Protein AF-A0A4Q2ZA06-F1 (afdb_monomer)

Foldseek 3Di:
DDPPDDQQFEKEFEDQVPDTDDIDTDRDDDDDFFDKDAADPVSCVQQVQWDRIWTWHDWDQDPVSSHIYTYTHIHGPDPPVPFDWDWDQCQPQDPVLVVVLVVVCVVVARNWHWDWADDPVGRITTTIGGPDDCCVVCVVVSNVVSCVSRVDDPPDDDD

pLDDT: mean 74.66, std 16.17, range [27.45, 95.31]

Solvent-accessible surface area (backbone atoms only — not comparable to full-atom values): 9516 Å² total; per-residue (Å²): 131,8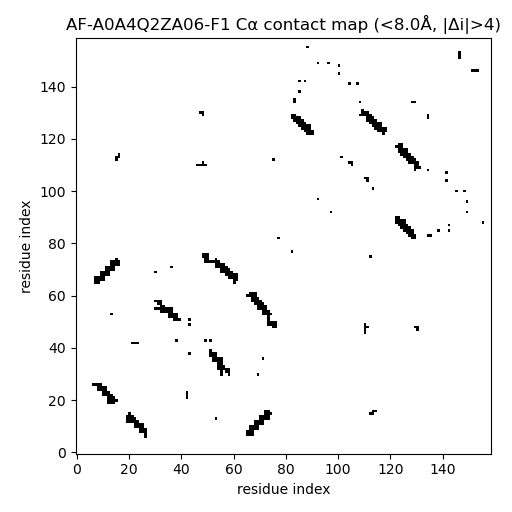7,78,79,71,78,79,52,57,22,34,40,38,34,22,46,84,92,43,80,77,52,71,48,84,42,90,77,79,90,76,47,71,68,39,77,43,78,50,54,67,78,59,39,71,76,42,78,44,42,45,59,48,26,34,26,73,40,69,47,77,37,79,90,78,64,21,37,43,32,34,25,40,37,53,60,75,68,56,75,92,77,40,59,72,47,80,40,82,41,74,80,62,49,74,70,56,50,52,51,50,52,59,52,42,59,76,76,35,59,59,58,44,70,47,75,46,87,47,95,89,49,64,18,32,44,33,44,28,51,61,68,90,56,56,74,79,44,41,71,58,53,53,53,53,49,39,60,73,68,68,50,74,89,86,69,82,84,128

Radius of gyration: 18.7 Å; Cα contacts (8 Å, |Δi|>4): 250; chains: 1; bounding box: 53×33×59 Å

Sequence (159 aa):
MNTSQDQNASRVILKDGRSRIADWPHTSSHLTVGDRVEIPQDISATIPGFLTEGTVSRVEFDTATGGWSIEVEVGCPVAESQRPVIILNASRIDESQRAEVEAHLRKRVDYPIFDWEDSYESSPVLRIHDHGANLQEKLPQLRSEILKMLKVSPELSVI

Secondary structure (DSSP, 8-state):
---------EEEEEEETTEEEEEEEE-SS---TT-EEEPPHHHHTT-TTS-SEEEEEEEEEETTTTEEEEEEEE--SS-GGGS----EE-TT--HHHHHHHHHHHTTTSSS-EEEEE--SSS--EEEEE-SSS-HHHHHHHHHHHHHHHTT--------

Structure (mmCIF, N/CA/C/O backbone):
data_AF-A0A4Q2ZA06-F1
#
_entry.id   AF-A0A4Q2ZA06-F1
#
loop_
_atom_site.group_PDB
_atom_site.id
_atom_site.type_symbol
_atom_site.label_atom_id
_atom_site.label_alt_id
_atom_site.label_comp_id
_atom_site.label_asym_id
_atom_site.label_entity_id
_atom_site.label_seq_id
_atom_site.pdbx_PDB_ins_code
_atom_site.Cartn_x
_atom_site.Cartn_y
_atom_site.Cartn_z
_atom_site.occupancy
_atom_site.B_iso_or_equiv
_atom_site.auth_seq_id
_atom_site.auth_comp_id
_atom_site.auth_asym_id
_atom_site.auth_atom_id
_atom_site.pdbx_PDB_model_num
ATOM 1 N N . MET A 1 1 ? 30.179 1.206 -35.094 1.00 35.41 1 MET A N 1
ATOM 2 C CA . MET A 1 1 ? 30.315 1.268 -33.625 1.00 35.41 1 MET A CA 1
ATOM 3 C C . MET A 1 1 ? 28.906 1.299 -33.072 1.00 35.41 1 MET A C 1
ATOM 5 O O . MET A 1 1 ? 28.203 2.265 -33.331 1.00 35.41 1 MET A O 1
ATOM 9 N N . ASN A 1 2 ? 28.463 0.197 -32.463 1.00 33.66 2 ASN A N 1
ATOM 10 C CA . ASN A 1 2 ? 27.133 0.096 -31.864 1.00 33.66 2 ASN A CA 1
ATOM 11 C C . ASN A 1 2 ? 27.077 1.027 -30.655 1.00 33.66 2 ASN A C 1
ATOM 13 O O . ASN A 1 2 ? 27.855 0.872 -29.718 1.00 33.66 2 ASN A O 1
ATOM 17 N N . THR A 1 3 ? 26.169 1.993 -30.701 1.00 37.88 3 THR A N 1
ATOM 18 C CA . THR A 1 3 ? 25.731 2.762 -29.543 1.00 37.88 3 THR A CA 1
ATOM 19 C C . THR A 1 3 ? 25.031 1.807 -28.588 1.00 37.88 3 THR A C 1
ATOM 21 O O . THR A 1 3 ? 23.895 1.404 -28.835 1.00 37.88 3 THR A O 1
ATOM 24 N N . SER A 1 4 ? 25.723 1.417 -27.520 1.00 39.16 4 SER A N 1
ATOM 25 C CA . SER A 1 4 ? 25.092 0.879 -26.321 1.00 39.16 4 SER A CA 1
ATOM 26 C C . SER A 1 4 ? 24.192 1.981 -25.770 1.00 39.16 4 SER A C 1
ATOM 28 O O . SER A 1 4 ? 24.672 2.889 -25.099 1.00 39.16 4 SER A O 1
ATOM 30 N N . GLN A 1 5 ? 22.917 1.976 -26.158 1.00 43.09 5 GLN A N 1
ATOM 31 C CA . GLN A 1 5 ? 21.907 2.793 -25.501 1.00 43.09 5 GLN A CA 1
ATOM 32 C C . GLN A 1 5 ? 21.884 2.380 -24.034 1.00 43.09 5 GLN A C 1
ATOM 34 O O . GLN A 1 5 ? 21.700 1.200 -23.730 1.00 43.09 5 GLN A O 1
ATOM 39 N N . ASP A 1 6 ? 22.123 3.360 -23.168 1.00 43.88 6 ASP A N 1
ATOM 40 C CA . ASP A 1 6 ? 21.978 3.269 -21.725 1.00 43.88 6 ASP A CA 1
ATOM 41 C C . ASP A 1 6 ? 20.695 2.514 -21.378 1.00 43.88 6 ASP A C 1
ATOM 43 O O . ASP A 1 6 ? 19.582 3.028 -21.515 1.00 43.88 6 ASP A O 1
ATOM 47 N N . GLN A 1 7 ? 20.849 1.280 -20.900 1.00 48.56 7 GLN A N 1
ATOM 48 C CA . GLN A 1 7 ? 19.836 0.661 -20.063 1.00 48.56 7 GLN A CA 1
ATOM 49 C C . GLN A 1 7 ? 19.875 1.407 -18.729 1.00 48.56 7 GLN A C 1
ATOM 51 O O . GLN A 1 7 ? 20.458 0.924 -17.763 1.00 48.56 7 GLN A O 1
ATOM 56 N N . ASN A 1 8 ? 19.310 2.617 -18.687 1.00 56.38 8 ASN A N 1
ATOM 57 C CA . ASN A 1 8 ? 19.026 3.289 -17.426 1.00 56.38 8 ASN A CA 1
ATOM 58 C C . ASN A 1 8 ? 18.094 2.359 -16.651 1.00 56.38 8 ASN A C 1
ATOM 60 O O . ASN A 1 8 ? 16.912 2.240 -16.984 1.00 56.38 8 ASN A O 1
ATOM 64 N N . ALA A 1 9 ? 18.657 1.643 -15.675 1.00 67.81 9 ALA A N 1
ATOM 65 C CA . ALA A 1 9 ? 17.930 0.702 -14.844 1.00 67.81 9 ALA A CA 1
ATOM 66 C C . ALA A 1 9 ? 16.772 1.460 -14.198 1.00 67.81 9 ALA A C 1
ATOM 68 O O . ALA A 1 9 ? 16.977 2.320 -13.343 1.00 67.81 9 ALA A O 1
ATOM 69 N N . SER A 1 10 ? 15.558 1.201 -14.670 1.00 83.62 10 SER A N 1
ATOM 70 C CA . SER A 1 10 ? 14.368 1.803 -14.095 1.00 83.62 10 SER A CA 1
ATOM 71 C C . SER A 1 10 ? 13.815 0.827 -13.071 1.00 83.62 10 SER A C 1
ATOM 73 O O . SER A 1 10 ? 13.869 -0.387 -13.270 1.00 83.62 10 SER A O 1
ATOM 75 N N . ARG A 1 11 ? 13.317 1.323 -11.946 1.00 90.44 11 ARG A N 1
ATOM 76 C CA . ARG A 1 11 ? 12.667 0.500 -10.926 1.00 90.44 11 ARG A CA 1
ATOM 77 C C . ARG A 1 11 ? 11.249 0.993 -10.757 1.00 90.44 11 ARG A C 1
ATOM 79 O O . ARG A 1 11 ? 11.036 2.178 -10.512 1.00 90.44 11 ARG A O 1
ATOM 86 N N . VAL A 1 12 ? 10.299 0.077 -10.865 1.00 92.81 12 VAL A N 1
ATOM 87 C CA . VAL A 1 12 ? 8.910 0.363 -10.531 1.00 92.81 12 VAL A CA 1
ATOM 88 C C . VAL A 1 12 ? 8.705 0.065 -9.055 1.00 92.81 12 VAL A C 1
ATOM 90 O O . VAL A 1 12 ? 9.066 -1.009 -8.580 1.00 92.81 12 VAL A O 1
ATOM 93 N N . ILE A 1 13 ? 8.148 1.031 -8.336 1.00 93.81 13 ILE A N 1
ATOM 94 C CA . ILE A 1 13 ? 7.742 0.947 -6.941 1.00 93.81 13 ILE A CA 1
ATOM 95 C C . ILE A 1 13 ? 6.218 0.955 -6.930 1.00 93.81 13 ILE A C 1
ATOM 97 O O . ILE A 1 13 ? 5.589 1.969 -7.230 1.00 93.81 13 ILE A O 1
ATOM 101 N N . LEU A 1 14 ? 5.626 -0.180 -6.582 1.00 93.12 14 LEU A N 1
ATOM 102 C CA . LEU A 1 14 ? 4.183 -0.319 -6.477 1.00 93.12 14 LEU A CA 1
ATOM 103 C C . LEU A 1 14 ? 3.713 0.157 -5.111 1.00 93.12 14 LEU A C 1
ATOM 105 O O . LEU A 1 14 ? 4.260 -0.252 -4.078 1.00 93.12 14 LEU A O 1
ATOM 109 N N . LYS A 1 15 ? 2.691 1.003 -5.114 1.00 90.50 15 LYS A N 1
ATOM 110 C CA . LYS A 1 15 ? 2.121 1.634 -3.935 1.00 90.50 15 LYS A CA 1
ATOM 111 C C . LYS A 1 15 ? 0.613 1.451 -3.878 1.00 90.50 15 LYS A C 1
ATOM 113 O O . LYS A 1 15 ? -0.056 1.358 -4.901 1.00 90.50 15 LYS A O 1
ATOM 118 N N . ASP A 1 16 ? 0.119 1.403 -2.654 1.00 82.62 16 ASP A N 1
ATOM 119 C CA . ASP A 1 16 ? -1.288 1.562 -2.317 1.00 82.62 16 ASP A CA 1
ATOM 120 C C . ASP A 1 16 ? -1.417 2.823 -1.461 1.00 82.62 16 ASP A C 1
ATOM 122 O O . ASP A 1 16 ? -1.044 2.845 -0.277 1.00 82.62 16 ASP A O 1
ATOM 126 N N . GLY A 1 17 ? -1.807 3.915 -2.114 1.00 76.31 17 GLY A N 1
ATOM 127 C CA . GLY A 1 17 ? -1.860 5.245 -1.536 1.00 76.31 17 GLY A CA 1
ATOM 128 C C . GLY A 1 17 ? -0.478 5.714 -1.087 1.00 76.31 17 GLY A C 1
ATOM 129 O O . GLY A 1 17 ? 0.342 6.219 -1.853 1.00 76.31 17 GLY A O 1
ATOM 130 N N . ARG A 1 18 ? -0.205 5.599 0.214 1.00 69.75 18 ARG A N 1
ATOM 131 C CA . ARG A 1 18 ? 1.040 6.117 0.810 1.00 69.75 18 ARG A CA 1
ATOM 132 C C . ARG A 1 18 ? 2.136 5.073 0.930 1.00 69.75 18 ARG A C 1
ATOM 134 O O . ARG A 1 18 ? 3.290 5.427 1.160 1.00 69.75 18 ARG A O 1
ATOM 141 N N . SER A 1 19 ? 1.808 3.803 0.750 1.00 78.56 19 SER A N 1
ATOM 142 C CA . SER A 1 19 ? 2.688 2.729 1.174 1.00 78.56 19 SER A CA 1
ATOM 143 C C . SER A 1 19 ? 3.160 1.856 0.038 1.00 78.56 19 SER A C 1
ATOM 145 O O . SER A 1 19 ? 2.376 1.409 -0.789 1.00 78.56 19 SER A O 1
ATOM 147 N N . ARG A 1 20 ? 4.460 1.565 0.049 1.00 87.69 20 ARG A N 1
ATOM 148 C CA . ARG A 1 20 ? 5.093 0.624 -0.872 1.00 87.69 20 ARG A CA 1
ATOM 149 C C . ARG A 1 20 ? 4.694 -0.805 -0.525 1.00 87.69 20 ARG A C 1
ATOM 151 O O . ARG A 1 20 ? 4.891 -1.236 0.611 1.00 87.69 20 ARG A O 1
ATOM 158 N N . ILE A 1 21 ? 4.202 -1.533 -1.521 1.00 87.75 21 ILE A N 1
ATOM 159 C CA . ILE A 1 21 ? 3.765 -2.927 -1.373 1.00 87.75 21 ILE A CA 1
ATOM 160 C C . ILE A 1 21 ? 4.641 -3.913 -2.151 1.00 87.75 21 ILE A C 1
ATOM 162 O O . ILE A 1 21 ? 4.828 -5.037 -1.697 1.00 87.75 21 ILE A O 1
ATOM 166 N N . ALA A 1 22 ? 5.220 -3.498 -3.278 1.00 91.00 22 ALA A N 1
ATOM 167 C CA . ALA A 1 22 ? 6.123 -4.318 -4.080 1.00 91.00 22 ALA A CA 1
ATOM 168 C C . ALA A 1 22 ? 7.027 -3.437 -4.948 1.00 91.00 22 ALA A C 1
ATOM 170 O O . ALA A 1 22 ? 6.855 -2.218 -5.017 1.00 91.00 22 ALA A O 1
ATOM 171 N N . ASP A 1 23 ? 7.997 -4.048 -5.616 1.00 93.62 23 ASP A N 1
ATOM 172 C CA . ASP A 1 23 ? 8.817 -3.383 -6.617 1.00 93.62 23 ASP A CA 1
ATOM 173 C C . ASP A 1 23 ? 9.467 -4.398 -7.560 1.00 93.62 23 ASP A C 1
ATOM 175 O O . ASP A 1 23 ? 9.645 -5.562 -7.199 1.00 93.62 23 ASP A O 1
ATOM 179 N N . TRP A 1 24 ? 9.829 -3.951 -8.758 1.00 93.00 24 TRP A N 1
ATOM 180 C CA . TRP A 1 24 ? 10.532 -4.773 -9.741 1.00 93.00 24 TRP A CA 1
ATOM 181 C C . TRP A 1 24 ? 11.386 -3.911 -10.681 1.00 93.00 24 TRP A C 1
ATOM 183 O O . TRP A 1 24 ? 11.126 -2.711 -10.845 1.00 93.00 24 TRP A O 1
ATOM 193 N N . PRO A 1 25 ? 12.431 -4.488 -11.301 1.00 90.19 25 PRO A N 1
ATOM 194 C CA . PRO A 1 25 ? 13.171 -3.808 -12.354 1.00 90.19 25 PRO A CA 1
ATOM 195 C C . PRO A 1 25 ? 12.301 -3.642 -13.605 1.00 90.19 25 PRO A C 1
ATOM 197 O O . PRO A 1 25 ? 11.562 -4.542 -13.995 1.00 90.19 25 PRO A O 1
ATOM 200 N N . HIS A 1 26 ? 12.437 -2.505 -14.273 1.00 84.69 26 HIS A N 1
ATOM 201 C CA . HIS A 1 26 ? 11.747 -2.173 -15.507 1.00 84.69 26 HIS A CA 1
ATOM 202 C C . HIS A 1 26 ? 12.768 -1.756 -16.563 1.00 84.69 26 HIS A C 1
ATOM 204 O O . HIS A 1 26 ? 13.638 -0.917 -16.326 1.00 84.69 26 HIS A O 1
ATOM 210 N N . THR A 1 27 ? 12.698 -2.402 -17.723 1.00 70.44 27 THR A N 1
ATOM 211 C CA . THR A 1 27 ? 13.762 -2.361 -18.734 1.00 70.44 27 THR A CA 1
ATOM 212 C C . THR A 1 27 ? 13.359 -1.663 -20.031 1.00 70.44 27 THR A C 1
ATOM 214 O O . THR A 1 27 ? 14.182 -1.595 -20.943 1.00 70.44 27 THR A O 1
ATOM 217 N N . SER A 1 28 ? 12.145 -1.110 -20.154 1.00 62.56 28 SER A N 1
ATOM 218 C CA . SER A 1 28 ? 11.721 -0.480 -21.411 1.00 62.56 28 SER A CA 1
ATOM 219 C C . SER A 1 28 ? 10.592 0.539 -21.275 1.00 62.56 28 SER A C 1
ATOM 221 O O . SER A 1 28 ? 9.607 0.268 -20.610 1.00 62.56 28 SER A O 1
ATOM 223 N N . SER A 1 29 ? 10.685 1.605 -22.077 1.00 61.91 29 SER A N 1
ATOM 224 C CA . SER A 1 29 ? 9.785 2.763 -22.225 1.00 61.91 29 SER A CA 1
ATOM 225 C C . SER A 1 29 ? 9.894 3.835 -21.134 1.00 61.91 29 SER A C 1
ATOM 227 O O . SER A 1 29 ? 9.992 3.555 -19.943 1.00 61.91 29 SER A O 1
ATOM 229 N N . HIS A 1 30 ? 9.926 5.094 -21.583 1.00 74.94 30 HIS A N 1
ATOM 230 C CA . HIS A 1 30 ? 9.780 6.260 -20.722 1.00 74.94 30 HIS A CA 1
ATOM 231 C C . HIS A 1 30 ? 8.334 6.294 -20.236 1.00 74.94 30 HIS A C 1
ATOM 233 O O . HIS A 1 30 ? 7.478 6.866 -20.905 1.00 74.94 30 HIS A O 1
ATOM 239 N N . LEU A 1 31 ? 8.070 5.644 -19.105 1.00 86.94 31 LEU A N 1
ATOM 240 C CA . LEU A 1 31 ? 6.804 5.809 -18.413 1.00 86.94 31 LEU A CA 1
ATOM 241 C C . LEU A 1 31 ? 6.667 7.264 -17.961 1.00 86.94 31 LEU A C 1
ATOM 243 O O . LEU A 1 31 ? 7.629 7.900 -17.523 1.00 86.94 31 LEU A O 1
ATOM 247 N N . THR A 1 32 ? 5.458 7.781 -18.081 1.00 91.25 32 THR A N 1
ATOM 248 C CA . THR A 1 32 ? 5.053 9.123 -17.686 1.00 91.25 32 THR A CA 1
ATOM 249 C C . THR A 1 32 ? 3.892 9.042 -16.709 1.00 91.25 32 THR A C 1
ATOM 251 O O . THR A 1 32 ? 3.198 8.030 -16.616 1.00 91.25 32 THR A O 1
ATOM 254 N N . VAL A 1 33 ? 3.689 10.108 -15.934 1.00 93.81 33 VAL A N 1
ATOM 255 C CA . VAL A 1 33 ? 2.569 10.175 -14.988 1.00 93.81 33 VAL A CA 1
ATOM 256 C C . VAL A 1 33 ? 1.250 10.013 -15.745 1.00 93.81 33 VAL A C 1
ATOM 258 O O . VAL A 1 33 ? 0.988 10.739 -16.701 1.00 93.81 33 VAL A O 1
ATOM 261 N N . GLY A 1 34 ? 0.420 9.075 -15.287 1.00 92.00 34 GLY A N 1
ATOM 262 C CA . GLY A 1 34 ? -0.842 8.698 -15.921 1.00 92.00 34 GLY A CA 1
ATOM 263 C C . GLY A 1 34 ? -0.782 7.415 -16.751 1.00 92.00 34 GLY A C 1
ATOM 264 O O . GLY A 1 34 ? -1.840 6.850 -17.030 1.00 92.00 34 GLY A O 1
ATOM 265 N N . ASP A 1 35 ? 0.409 6.917 -17.094 1.00 93.44 35 ASP A N 1
ATOM 266 C CA . ASP A 1 35 ? 0.533 5.662 -17.836 1.00 93.44 35 ASP A CA 1
ATOM 267 C C . ASP A 1 35 ? 0.044 4.472 -17.006 1.00 93.44 35 ASP A C 1
ATOM 269 O O . ASP A 1 35 ? 0.196 4.427 -15.782 1.00 93.44 35 ASP A O 1
ATOM 273 N N . ARG A 1 36 ? -0.550 3.489 -17.685 1.00 94.06 36 ARG A N 1
ATOM 274 C CA . ARG A 1 36 ? -0.962 2.225 -17.073 1.00 94.06 36 ARG A CA 1
ATOM 275 C C . ARG A 1 36 ? 0.177 1.220 -17.153 1.00 94.06 36 ARG A C 1
ATOM 277 O O . ARG A 1 36 ? 0.840 1.103 -18.181 1.00 94.06 36 ARG A O 1
ATOM 284 N N . VAL A 1 37 ? 0.403 0.510 -16.055 1.00 92.25 37 VAL A N 1
ATOM 285 C CA . VAL A 1 37 ? 1.487 -0.466 -15.925 1.00 92.25 37 VAL A CA 1
ATOM 286 C C . VAL A 1 37 ? 0.900 -1.787 -15.468 1.00 92.25 37 VAL A C 1
ATOM 288 O O . VAL A 1 37 ? 0.341 -1.878 -14.372 1.00 92.25 37 VAL A O 1
ATOM 291 N N . GLU A 1 38 ? 1.056 -2.813 -16.300 1.00 92.94 38 GLU A N 1
ATOM 292 C CA . GLU A 1 38 ? 0.753 -4.189 -15.919 1.00 92.94 38 GLU A CA 1
ATOM 293 C C . GLU A 1 38 ? 1.741 -4.665 -14.851 1.00 92.94 38 GLU A C 1
ATOM 295 O O . GLU A 1 38 ? 2.960 -4.491 -14.963 1.00 92.94 38 GLU A O 1
ATOM 300 N N . ILE A 1 39 ? 1.203 -5.272 -13.798 1.00 92.69 39 ILE A N 1
ATOM 301 C CA . ILE A 1 39 ? 1.989 -5.821 -12.701 1.00 92.69 39 ILE A CA 1
ATOM 302 C C . ILE A 1 39 ? 2.430 -7.233 -13.103 1.00 92.69 39 ILE A C 1
ATOM 304 O O . ILE A 1 39 ? 1.573 -8.060 -13.429 1.00 92.69 39 ILE A O 1
ATOM 308 N N . PRO A 1 40 ? 3.742 -7.541 -13.064 1.00 93.62 40 PRO A N 1
ATOM 309 C CA . PRO A 1 40 ? 4.249 -8.865 -13.404 1.00 93.62 40 PRO A CA 1
ATOM 310 C C . PRO A 1 40 ? 3.557 -9.976 -12.611 1.00 93.62 40 PRO A C 1
ATOM 312 O O . PRO A 1 40 ? 3.225 -9.806 -11.437 1.00 93.62 40 PRO A O 1
ATOM 315 N N . GLN A 1 41 ? 3.339 -11.132 -13.242 1.00 92.38 41 GLN A N 1
ATOM 316 C CA . GLN A 1 41 ? 2.557 -12.218 -12.646 1.00 92.38 41 GLN A CA 1
ATOM 317 C C . GLN A 1 41 ? 3.155 -12.720 -11.322 1.00 92.38 41 GLN A C 1
ATOM 319 O O . GLN A 1 41 ? 2.418 -12.955 -10.366 1.00 92.38 41 GLN A O 1
ATOM 324 N N . ASP A 1 42 ? 4.478 -12.852 -11.255 1.00 92.75 42 ASP A N 1
ATOM 325 C CA . ASP A 1 42 ? 5.230 -13.233 -10.059 1.00 92.75 42 ASP A CA 1
ATOM 326 C C . ASP A 1 42 ? 5.041 -12.232 -8.915 1.00 92.75 42 ASP A C 1
ATOM 328 O O . ASP A 1 42 ? 4.877 -12.647 -7.771 1.00 92.75 42 ASP A O 1
ATOM 332 N N . ILE A 1 43 ? 4.959 -10.936 -9.225 1.00 91.81 43 ILE A N 1
ATOM 333 C CA . ILE A 1 43 ? 4.601 -9.905 -8.250 1.00 91.81 43 ILE A CA 1
ATOM 334 C C . ILE A 1 43 ? 3.125 -10.024 -7.868 1.00 91.81 43 ILE A C 1
ATOM 336 O O . ILE A 1 43 ? 2.826 -10.152 -6.684 1.00 91.81 43 ILE A O 1
ATOM 340 N N . SER A 1 44 ? 2.199 -10.069 -8.831 1.00 89.19 44 SER A N 1
ATOM 341 C CA . SER A 1 44 ? 0.751 -10.135 -8.568 1.00 89.19 44 SER A CA 1
ATOM 342 C C . SER A 1 44 ? 0.349 -11.333 -7.696 1.00 89.19 44 SER A C 1
ATOM 344 O O . SER A 1 44 ? -0.514 -11.213 -6.829 1.00 89.19 44 SER A O 1
ATOM 346 N N . ALA A 1 45 ? 1.037 -12.470 -7.850 1.00 88.12 45 ALA A N 1
ATOM 347 C CA . ALA A 1 45 ? 0.814 -13.672 -7.055 1.00 88.12 45 ALA A CA 1
ATOM 348 C C . ALA A 1 45 ? 1.153 -13.472 -5.569 1.00 88.12 45 ALA A C 1
ATOM 350 O O . ALA A 1 45 ? 0.617 -14.175 -4.714 1.00 88.12 45 ALA A O 1
ATOM 351 N N . THR A 1 46 ? 2.021 -12.508 -5.250 1.00 85.75 46 THR A N 1
ATOM 352 C CA . THR A 1 46 ? 2.353 -12.139 -3.868 1.00 85.75 46 THR A CA 1
ATOM 353 C C . THR A 1 46 ? 1.381 -11.130 -3.264 1.00 85.75 46 THR A C 1
ATOM 355 O O . THR A 1 46 ? 1.415 -10.950 -2.051 1.00 85.75 46 THR A O 1
ATOM 358 N N . ILE A 1 47 ? 0.507 -10.508 -4.067 1.00 84.25 47 ILE A N 1
ATOM 359 C CA . ILE A 1 47 ? -0.421 -9.438 -3.661 1.00 84.25 47 ILE A CA 1
ATOM 360 C C . ILE A 1 47 ? -1.858 -9.653 -4.204 1.00 84.25 47 ILE A C 1
ATOM 362 O O . ILE A 1 47 ? -2.429 -8.755 -4.819 1.00 84.25 47 ILE A O 1
ATOM 366 N N . PRO A 1 48 ? -2.502 -10.812 -3.955 1.00 78.69 48 PRO A N 1
ATOM 367 C CA . PRO A 1 48 ? -3.808 -11.180 -4.525 1.00 78.69 48 PRO A CA 1
ATOM 368 C C . PRO A 1 48 ? -4.961 -10.209 -4.211 1.00 78.69 48 PRO A C 1
ATOM 370 O O . PRO A 1 48 ? -5.985 -10.250 -4.883 1.00 78.69 48 PRO A O 1
ATOM 373 N N . GLY A 1 49 ? -4.808 -9.339 -3.206 1.00 77.19 49 GLY A N 1
ATOM 374 C CA . GLY A 1 49 ? -5.789 -8.309 -2.850 1.00 77.19 49 GLY A CA 1
ATOM 375 C C . GLY A 1 49 ? -5.812 -7.065 -3.736 1.00 77.19 49 GLY A C 1
ATOM 376 O O . GLY A 1 49 ? -6.651 -6.190 -3.517 1.00 77.19 49 GLY A O 1
ATOM 377 N N . PHE A 1 50 ? -4.918 -6.974 -4.719 1.00 84.06 50 PHE A N 1
ATOM 378 C CA . PHE A 1 50 ? -4.718 -5.789 -5.547 1.00 84.06 50 PHE A CA 1
ATOM 379 C C . PHE A 1 50 ? -5.048 -6.062 -7.017 1.00 84.06 50 PHE A C 1
ATOM 381 O O . PHE A 1 50 ? -5.068 -7.204 -7.475 1.00 84.06 50 PHE A O 1
ATOM 388 N N . LEU A 1 51 ? -5.347 -4.997 -7.764 1.00 88.25 51 LEU A N 1
ATOM 389 C CA . LEU A 1 51 ? -5.498 -5.067 -9.216 1.00 88.25 51 LEU A CA 1
ATOM 390 C C . LEU A 1 51 ? -4.184 -5.532 -9.854 1.00 88.25 51 LEU A C 1
ATOM 392 O O . LEU A 1 51 ? -3.110 -5.332 -9.300 1.00 88.25 51 LEU A O 1
ATOM 396 N N . THR A 1 52 ? -4.263 -6.117 -11.047 1.00 92.25 52 THR A N 1
ATOM 397 C CA . THR A 1 52 ? -3.089 -6.542 -11.832 1.00 92.25 52 THR A CA 1
ATOM 398 C C . THR A 1 52 ? -2.515 -5.420 -12.699 1.00 92.25 52 THR A C 1
ATOM 400 O O . THR A 1 52 ? -1.611 -5.648 -13.495 1.00 92.25 52 THR A O 1
ATOM 403 N N . GLU A 1 53 ? -3.048 -4.208 -12.568 1.00 93.62 53 GLU A N 1
ATOM 404 C CA . GLU A 1 53 ? -2.623 -3.019 -13.295 1.00 93.62 53 GLU A CA 1
ATOM 405 C C . GLU A 1 53 ? -2.703 -1.806 -12.363 1.00 93.62 53 GLU A C 1
ATOM 407 O O . GLU A 1 53 ? -3.684 -1.638 -11.630 1.00 93.62 53 GLU A O 1
ATOM 412 N N . GLY A 1 54 ? -1.684 -0.952 -12.412 1.00 92.69 54 GLY A N 1
ATOM 413 C CA . GLY A 1 54 ? -1.650 0.318 -11.693 1.00 92.69 54 GLY A CA 1
ATOM 414 C C . GLY A 1 54 ? -1.462 1.513 -12.623 1.00 92.69 54 GLY A C 1
ATOM 415 O O . GLY A 1 54 ? -1.269 1.360 -13.828 1.00 92.69 54 GLY A O 1
ATOM 416 N N . THR A 1 55 ? -1.522 2.715 -12.057 1.00 95.31 55 THR A N 1
ATOM 417 C CA . THR A 1 55 ? -1.271 3.977 -12.766 1.00 95.31 55 THR A CA 1
ATOM 418 C C . THR A 1 55 ? 0.004 4.623 -12.241 1.00 95.31 55 THR A C 1
ATOM 420 O O . THR A 1 55 ? 0.174 4.751 -11.031 1.00 95.31 55 THR A O 1
ATOM 423 N N . VAL A 1 56 ? 0.878 5.088 -13.130 1.00 94.19 56 VAL A N 1
ATOM 424 C CA . VAL A 1 56 ? 2.079 5.841 -12.755 1.00 94.19 56 VAL A CA 1
ATOM 425 C C . VAL A 1 56 ? 1.678 7.155 -12.087 1.00 94.19 56 VAL A C 1
ATOM 427 O O . VAL A 1 56 ? 1.034 8.003 -12.705 1.00 94.19 56 VAL A O 1
ATOM 430 N N . SER A 1 57 ? 2.077 7.344 -10.833 1.00 94.12 57 SER A N 1
ATOM 431 C CA . SER A 1 5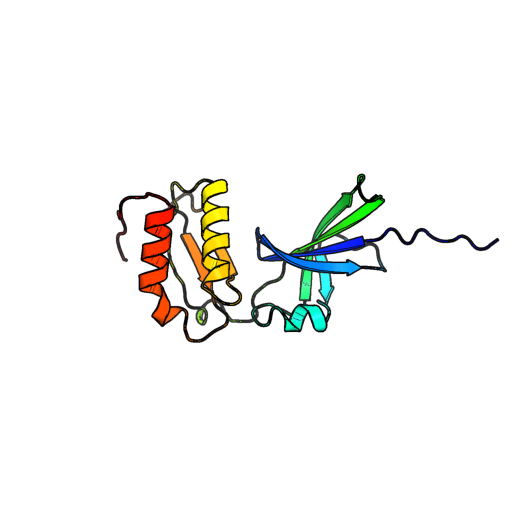7 ? 1.813 8.558 -10.054 1.00 94.12 57 SER A CA 1
ATOM 432 C C . SER A 1 57 ? 3.015 9.495 -9.996 1.00 94.12 57 SER A C 1
ATOM 434 O O . SER A 1 57 ? 2.841 10.709 -9.880 1.00 94.12 57 SER A O 1
ATOM 436 N N . ARG A 1 58 ? 4.236 8.957 -10.107 1.00 93.19 58 ARG A N 1
ATOM 437 C CA . ARG A 1 58 ? 5.476 9.738 -10.052 1.00 93.19 58 ARG A CA 1
ATOM 438 C C . ARG A 1 58 ? 6.584 9.086 -10.871 1.00 93.19 58 ARG A C 1
ATOM 440 O O . ARG A 1 58 ? 6.719 7.869 -10.881 1.00 93.19 58 ARG A O 1
ATOM 447 N N . VAL A 1 59 ? 7.401 9.912 -11.520 1.00 92.12 59 VAL A N 1
ATOM 448 C CA . VAL A 1 59 ? 8.604 9.492 -12.248 1.00 92.12 59 VAL A CA 1
ATOM 449 C C . VAL A 1 59 ? 9.728 10.446 -11.872 1.00 92.12 59 VAL A C 1
ATOM 451 O O . VAL A 1 59 ? 9.602 11.653 -12.070 1.00 92.12 59 VAL A O 1
ATOM 454 N N . GLU A 1 60 ? 10.810 9.924 -11.306 1.00 91.69 60 GLU A N 1
ATOM 455 C CA . GLU A 1 60 ? 11.929 10.723 -10.807 1.00 91.69 60 GLU A CA 1
ATOM 456 C C . GLU A 1 60 ? 13.261 10.063 -11.162 1.00 91.69 60 GLU A C 1
ATOM 458 O O . GLU A 1 60 ? 13.393 8.842 -11.099 1.00 91.69 60 GLU A O 1
ATOM 463 N N . PHE A 1 61 ? 14.257 10.859 -11.552 1.00 88.38 61 PHE A N 1
ATOM 464 C CA . PHE A 1 61 ? 15.606 10.349 -11.778 1.00 88.38 61 PHE A CA 1
ATOM 465 C C . PHE A 1 61 ? 16.352 10.276 -10.445 1.00 88.38 61 PHE A C 1
ATOM 467 O O . PHE A 1 61 ? 16.627 11.298 -9.814 1.00 88.38 61 PHE A O 1
ATOM 474 N N . ASP A 1 62 ? 16.698 9.066 -10.026 1.00 83.38 62 ASP A N 1
ATOM 475 C CA . ASP A 1 62 ? 17.506 8.826 -8.843 1.00 83.38 62 ASP A CA 1
ATOM 476 C C . ASP A 1 62 ? 18.990 8.970 -9.195 1.00 83.38 62 ASP A C 1
ATOM 478 O O . ASP A 1 62 ? 19.631 8.095 -9.783 1.00 83.38 62 ASP A O 1
ATOM 482 N N . THR A 1 63 ? 19.548 10.110 -8.793 1.00 82.88 63 THR A N 1
ATOM 483 C CA . THR A 1 63 ? 20.963 10.443 -9.004 1.00 82.88 63 THR A CA 1
ATOM 484 C C . THR A 1 63 ? 21.932 9.533 -8.248 1.00 82.88 63 THR A C 1
ATOM 486 O O . THR A 1 63 ? 23.085 9.425 -8.661 1.00 82.88 63 THR A O 1
ATOM 489 N N . ALA A 1 64 ? 21.495 8.863 -7.175 1.00 83.38 64 ALA A N 1
ATOM 490 C CA . ALA A 1 64 ? 22.342 7.954 -6.408 1.00 83.38 64 ALA A CA 1
ATOM 491 C C . ALA A 1 64 ? 22.501 6.599 -7.107 1.00 83.38 64 ALA A C 1
ATOM 493 O O . ALA A 1 64 ? 23.573 5.996 -7.047 1.00 83.38 64 ALA A O 1
ATOM 494 N N . THR A 1 65 ? 21.448 6.125 -7.775 1.00 80.81 65 THR A N 1
ATOM 495 C CA . THR A 1 65 ? 21.466 4.852 -8.512 1.00 80.81 65 THR A CA 1
ATOM 496 C C . THR A 1 65 ? 21.734 5.019 -10.007 1.00 80.81 65 THR A C 1
ATOM 498 O O . THR A 1 65 ? 22.043 4.034 -10.675 1.00 80.81 65 THR A O 1
ATOM 501 N N . GLY A 1 66 ? 21.672 6.248 -10.533 1.00 81.19 66 GLY A N 1
ATOM 502 C CA . GLY A 1 66 ? 21.841 6.532 -11.960 1.00 81.19 66 GLY A CA 1
ATOM 503 C C . GLY A 1 66 ? 20.686 5.992 -12.808 1.00 81.19 66 GLY A C 1
ATOM 504 O O . GLY A 1 66 ? 20.890 5.644 -13.968 1.00 81.19 66 GLY A O 1
ATOM 505 N N . GLY A 1 67 ? 19.493 5.874 -12.220 1.00 85.69 67 GLY A N 1
ATOM 506 C CA . GLY A 1 67 ? 18.327 5.229 -12.819 1.00 85.69 67 GLY A CA 1
ATOM 507 C C . GLY A 1 67 ? 17.034 6.002 -12.578 1.00 85.69 67 GLY A C 1
ATOM 508 O O . GLY A 1 67 ? 1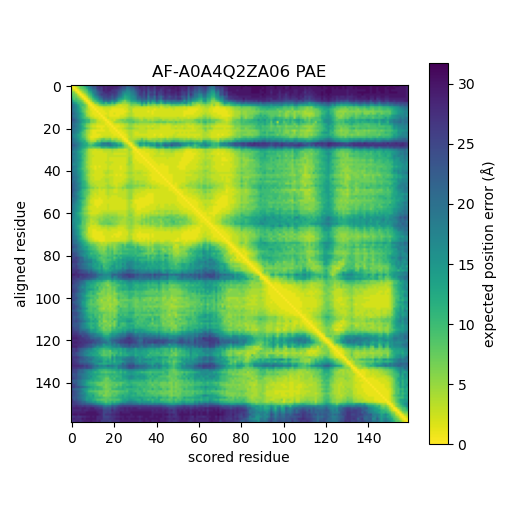7.013 7.006 -11.873 1.00 85.69 67 GLY A O 1
ATOM 509 N N . TRP A 1 68 ? 15.934 5.538 -13.169 1.00 88.19 68 TRP A N 1
ATOM 510 C CA . TRP A 1 68 ? 14.612 6.134 -12.949 1.00 88.19 68 TRP A CA 1
ATOM 511 C C . TRP A 1 68 ? 13.839 5.364 -11.877 1.00 88.19 68 TRP A C 1
ATOM 513 O O . TRP A 1 68 ? 13.717 4.142 -11.938 1.00 88.19 68 TRP A O 1
ATOM 523 N N . SER A 1 69 ? 13.280 6.088 -10.914 1.00 90.81 69 SER A N 1
ATOM 524 C CA . SER A 1 69 ? 12.304 5.592 -9.950 1.00 90.81 69 SER A CA 1
ATOM 525 C C . SER A 1 69 ? 10.902 5.930 -10.445 1.00 90.81 69 SER A C 1
ATOM 527 O O . SER A 1 69 ? 10.588 7.093 -10.704 1.00 90.81 69 SER A O 1
ATOM 529 N N . ILE A 1 70 ? 10.069 4.908 -10.604 1.00 92.62 70 ILE A N 1
ATOM 530 C CA . ILE A 1 70 ? 8.722 5.025 -11.161 1.00 92.62 70 ILE A CA 1
ATOM 531 C C . ILE A 1 70 ? 7.749 4.539 -10.096 1.00 92.62 70 ILE A C 1
ATOM 533 O O . ILE A 1 70 ? 7.731 3.356 -9.770 1.00 92.62 70 ILE A O 1
ATOM 537 N N . GLU A 1 71 ? 6.940 5.430 -9.538 1.00 93.81 71 GLU A N 1
ATOM 538 C CA . GLU A 1 71 ? 5.884 5.045 -8.607 1.00 93.81 71 GLU A CA 1
ATOM 539 C C . GLU A 1 71 ? 4.602 4.734 -9.360 1.00 93.81 71 GLU A C 1
ATOM 541 O O . GLU A 1 71 ? 4.150 5.524 -10.191 1.00 93.81 71 GLU A O 1
ATOM 546 N N . VAL A 1 72 ? 4.011 3.589 -9.039 1.00 94.06 72 VAL A N 1
ATOM 54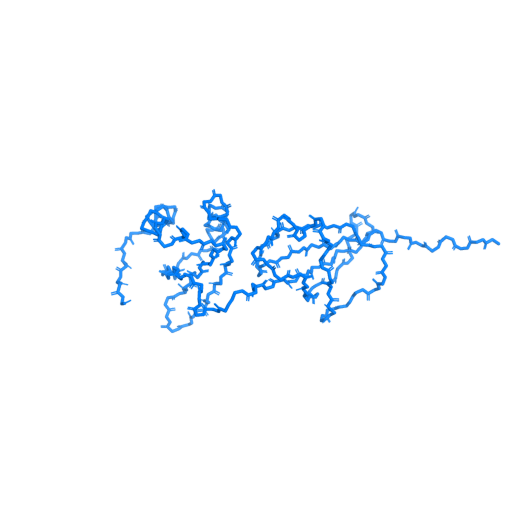7 C CA . VAL A 1 72 ? 2.755 3.113 -9.608 1.00 94.06 72 VAL A CA 1
ATOM 548 C C . VAL A 1 72 ? 1.774 2.902 -8.466 1.00 94.06 72 VAL A C 1
ATOM 550 O O . VAL A 1 72 ? 2.048 2.123 -7.561 1.00 94.06 72 VAL A O 1
ATOM 553 N N . GLU A 1 73 ? 0.634 3.581 -8.509 1.00 91.69 73 GLU A N 1
ATOM 554 C CA . GLU A 1 73 ? -0.471 3.374 -7.571 1.00 91.69 73 GLU A CA 1
ATOM 555 C C . GLU A 1 73 ? -1.379 2.257 -8.092 1.00 91.69 73 GLU A C 1
ATOM 557 O O . GLU A 1 73 ? -1.801 2.276 -9.253 1.00 91.69 73 GLU A O 1
ATOM 562 N N . VAL A 1 74 ? -1.697 1.286 -7.240 1.00 89.69 74 VAL A N 1
ATOM 563 C CA . VAL A 1 74 ? -2.608 0.181 -7.551 1.00 89.69 74 VAL A CA 1
ATOM 564 C C . VAL A 1 74 ? -3.814 0.202 -6.622 1.00 89.69 74 VAL A C 1
ATOM 566 O O . VAL A 1 74 ? -3.709 0.521 -5.444 1.00 89.69 74 VAL A O 1
ATOM 569 N N . GLY A 1 75 ? -4.981 -0.131 -7.172 1.00 81.44 75 GLY A N 1
ATOM 570 C CA . GLY A 1 75 ? -6.230 -0.202 -6.415 1.00 81.44 75 GLY A CA 1
ATOM 571 C C . GLY A 1 75 ? -6.602 -1.619 -5.977 1.00 81.44 75 GLY A C 1
ATOM 572 O O . GLY A 1 75 ? -5.941 -2.602 -6.312 1.00 81.44 75 GLY A O 1
ATOM 573 N N . CYS A 1 76 ? -7.734 -1.725 -5.282 1.00 76.31 76 CYS A N 1
ATOM 574 C CA . CYS A 1 76 ? -8.378 -2.994 -4.947 1.00 76.31 76 CYS A CA 1
ATOM 575 C C . CYS A 1 76 ? -9.425 -3.387 -6.005 1.00 76.31 76 CYS A C 1
ATOM 577 O O . CYS A 1 76 ? -10.251 -2.537 -6.357 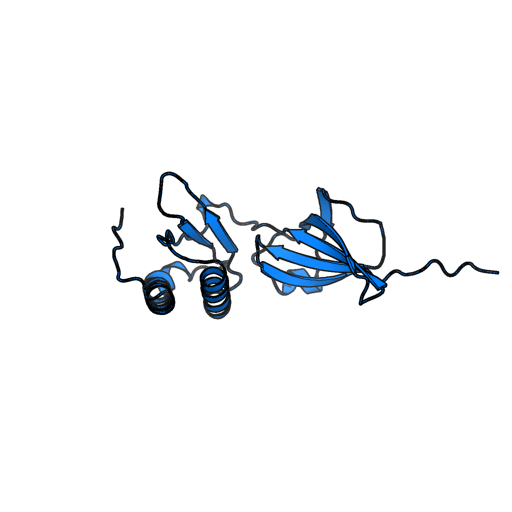1.00 76.31 76 CYS A O 1
ATOM 579 N N . PRO A 1 77 ? -9.497 -4.659 -6.438 1.00 71.69 77 PRO A N 1
ATOM 580 C CA . PRO A 1 77 ? -10.560 -5.141 -7.318 1.00 71.69 77 PRO A CA 1
ATOM 581 C C . PRO A 1 77 ? -11.912 -5.325 -6.609 1.00 71.69 77 PRO A C 1
ATOM 583 O O . PRO A 1 77 ? -12.946 -5.371 -7.271 1.00 71.69 77 PRO A O 1
ATOM 586 N N . VAL A 1 78 ? -11.935 -5.451 -5.277 1.00 69.12 78 VAL A N 1
ATOM 587 C CA . VAL A 1 78 ? -13.176 -5.657 -4.508 1.00 69.12 78 VAL A CA 1
ATOM 588 C C . VAL A 1 78 ? -13.980 -4.358 -4.503 1.00 69.12 78 VAL A C 1
ATOM 590 O O . VAL A 1 78 ? -13.399 -3.301 -4.299 1.00 69.12 78 VAL A O 1
ATOM 593 N N . ALA A 1 79 ? -15.298 -4.379 -4.697 1.00 69.50 79 ALA A N 1
ATOM 594 C CA . ALA A 1 79 ? -16.103 -3.154 -4.606 1.00 69.50 79 ALA A CA 1
ATOM 595 C C . ALA A 1 79 ? -16.093 -2.597 -3.173 1.00 69.50 79 ALA A C 1
ATOM 597 O O . ALA A 1 79 ? -16.206 -3.376 -2.233 1.00 69.50 79 ALA A O 1
ATOM 598 N N . GLU A 1 80 ? -16.018 -1.274 -2.989 1.00 68.88 80 GLU A N 1
ATOM 599 C CA . GLU A 1 80 ? -15.980 -0.637 -1.655 1.00 68.88 80 GLU A CA 1
ATOM 600 C C . GLU A 1 80 ? -17.075 -1.149 -0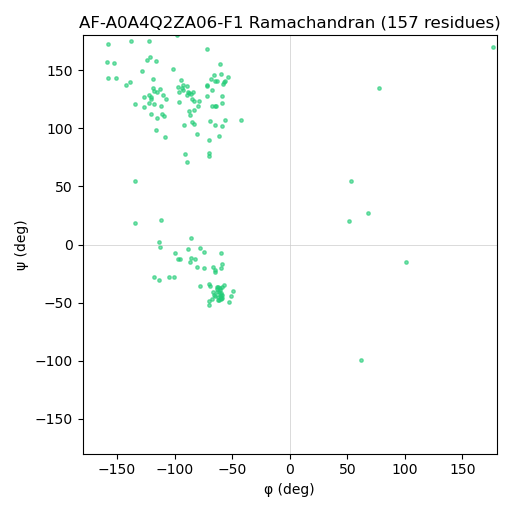.705 1.00 68.88 80 GLU A C 1
ATOM 602 O O . GLU A 1 80 ? -16.801 -1.429 0.457 1.00 68.88 80 GLU A O 1
ATOM 607 N N . SER A 1 81 ? -18.292 -1.363 -1.218 1.00 66.06 81 SER A N 1
ATOM 608 C CA . SER A 1 81 ? -19.449 -1.862 -0.458 1.00 66.06 81 SER A CA 1
ATOM 609 C C . SER A 1 81 ? -19.316 -3.299 0.054 1.00 66.06 81 SER A C 1
ATOM 611 O O . SER A 1 81 ? -20.051 -3.702 0.952 1.00 66.06 81 SER A O 1
ATOM 613 N N . GLN A 1 82 ? -18.412 -4.082 -0.531 1.00 64.38 82 GLN A N 1
ATOM 614 C CA . GLN A 1 82 ? -18.141 -5.471 -0.157 1.00 64.38 82 GLN A CA 1
ATOM 615 C C . GLN A 1 82 ? -16.910 -5.594 0.734 1.00 64.38 82 GLN A C 1
ATOM 617 O O . GLN A 1 82 ? -16.622 -6.678 1.239 1.00 64.38 82 GLN A O 1
ATOM 622 N N . ARG A 1 83 ? -16.175 -4.497 0.928 1.00 65.12 83 ARG A N 1
ATOM 623 C CA . ARG A 1 83 ? -15.002 -4.496 1.783 1.00 65.12 83 ARG A CA 1
ATOM 624 C C . ARG A 1 83 ? -15.447 -4.248 3.226 1.00 65.12 83 ARG A C 1
ATOM 626 O O . ARG A 1 83 ? -16.165 -3.279 3.477 1.00 65.12 83 ARG A O 1
ATOM 633 N N . PRO A 1 84 ? -15.027 -5.072 4.197 1.00 61.00 84 PRO A N 1
ATOM 634 C CA . PRO A 1 84 ? -15.193 -4.717 5.600 1.00 61.00 84 PRO A CA 1
ATOM 635 C C . PRO A 1 84 ? -14.508 -3.369 5.869 1.00 61.00 84 PRO A C 1
ATOM 637 O O . PRO A 1 84 ? -13.453 -3.087 5.307 1.00 61.00 84 PRO A O 1
ATOM 640 N N . VAL A 1 85 ? -15.143 -2.517 6.680 1.00 63.16 85 VAL A N 1
ATOM 641 C CA . VAL A 1 85 ? -14.658 -1.165 6.989 1.00 63.16 85 VAL A CA 1
ATOM 642 C C . VAL A 1 85 ? -14.449 -1.046 8.489 1.00 63.16 85 VAL A C 1
ATOM 644 O O . VAL A 1 85 ? -15.366 -1.268 9.280 1.00 63.16 85 VAL A O 1
ATOM 647 N N . ILE A 1 86 ? -13.243 -0.649 8.884 1.00 61.19 86 ILE A N 1
ATOM 648 C CA . ILE A 1 86 ? -13.004 -0.059 10.203 1.00 61.19 86 ILE A CA 1
ATOM 649 C C . ILE A 1 86 ? -13.093 1.445 10.030 1.00 61.19 86 ILE A C 1
ATOM 651 O O . ILE A 1 86 ? -12.529 1.966 9.082 1.00 61.19 86 ILE A O 1
ATOM 655 N N . ILE A 1 87 ? -13.787 2.136 10.927 1.00 63.25 87 ILE A N 1
ATOM 656 C CA . ILE A 1 87 ? -13.741 3.594 11.014 1.00 63.25 87 ILE A CA 1
ATOM 657 C C . ILE A 1 87 ? -13.016 3.920 12.311 1.00 63.25 87 ILE A C 1
ATOM 659 O O . ILE A 1 87 ? -13.503 3.622 13.405 1.00 63.25 87 ILE A O 1
ATOM 663 N N . LEU A 1 88 ? -11.823 4.495 12.193 1.00 61.06 88 LEU A N 1
ATOM 664 C CA . LEU A 1 88 ? -11.077 5.009 13.336 1.00 61.06 88 LEU A CA 1
ATOM 665 C C . LEU A 1 88 ? -11.107 6.528 13.308 1.00 61.06 88 LEU A C 1
ATOM 667 O O . LEU A 1 88 ? -10.683 7.116 12.324 1.00 61.06 88 LEU A O 1
ATOM 671 N N . ASN A 1 89 ? -11.561 7.144 14.398 1.00 62.38 89 ASN A N 1
ATOM 672 C CA . ASN A 1 89 ? -11.441 8.583 14.603 1.00 62.38 89 ASN A CA 1
ATOM 673 C C . ASN A 1 89 ? -9.959 8.935 14.821 1.00 62.38 89 ASN A C 1
ATOM 675 O O . ASN A 1 89 ? -9.391 8.641 15.872 1.00 62.38 89 ASN A O 1
ATOM 679 N N . ALA A 1 90 ? -9.338 9.539 13.814 1.00 60.22 90 ALA A N 1
ATOM 680 C CA . A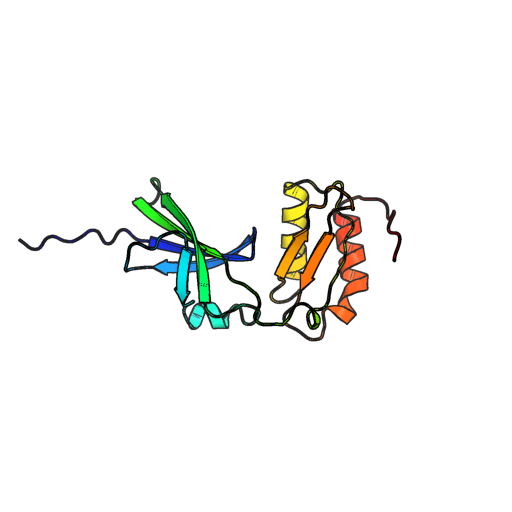LA A 1 90 ? -7.902 9.763 13.733 1.00 60.22 90 ALA A CA 1
ATOM 681 C C . ALA A 1 90 ? -7.493 11.246 13.841 1.00 60.22 90 ALA A C 1
ATOM 683 O O . ALA A 1 90 ? -6.420 11.627 13.374 1.00 60.22 90 ALA A O 1
ATOM 684 N N . SER A 1 91 ? -8.346 12.114 14.404 1.00 58.94 91 SER A N 1
ATOM 685 C CA . SER A 1 91 ? -8.234 13.596 14.312 1.00 58.94 91 SER A CA 1
ATOM 686 C C . SER A 1 91 ? -6.964 14.211 14.872 1.00 58.94 91 SER A C 1
ATOM 688 O O . SER A 1 91 ? -6.725 15.403 14.699 1.00 58.94 91 SER A O 1
ATOM 690 N N . ARG A 1 92 ? -6.132 13.404 15.524 1.00 61.06 92 ARG A N 1
ATOM 691 C CA . ARG A 1 92 ? -4.879 13.820 16.145 1.00 61.06 92 ARG A CA 1
ATOM 692 C C . ARG A 1 92 ? -3.721 12.871 15.839 1.00 61.06 92 ARG A C 1
ATOM 694 O O . ARG A 1 92 ? -2.746 12.882 16.577 1.00 61.06 92 ARG A O 1
ATOM 701 N N . ILE A 1 93 ? -3.847 12.037 14.803 1.00 69.88 93 ILE A N 1
ATOM 702 C CA . ILE A 1 93 ? -2.787 11.115 14.388 1.00 69.88 93 ILE A CA 1
ATOM 703 C C . ILE A 1 93 ? -1.849 11.849 13.431 1.00 69.88 93 ILE A C 1
ATOM 705 O O . ILE A 1 93 ? -2.240 12.183 12.305 1.00 69.88 93 ILE A O 1
ATOM 709 N N . ASP A 1 94 ? -0.621 12.092 13.882 1.00 72.38 94 ASP A N 1
ATOM 710 C CA . ASP A 1 94 ? 0.438 12.630 13.030 1.00 72.38 94 ASP A CA 1
ATOM 711 C C . ASP A 1 94 ? 0.950 11.586 12.021 1.00 72.38 94 ASP A C 1
ATOM 713 O O . ASP A 1 94 ? 0.638 10.397 12.094 1.00 72.38 94 ASP A O 1
ATOM 717 N N . GLU A 1 95 ? 1.739 12.027 11.044 1.00 74.12 95 GLU A N 1
ATOM 718 C CA . GLU A 1 95 ? 2.228 11.162 9.967 1.00 74.12 95 GLU A CA 1
ATOM 719 C C . GLU A 1 95 ? 3.045 9.960 10.470 1.00 74.12 95 GLU A C 1
ATOM 721 O O . GLU A 1 95 ? 2.902 8.856 9.939 1.00 74.12 95 GLU A O 1
ATOM 726 N N . SER A 1 96 ? 3.842 10.136 11.528 1.00 78.38 96 SER A N 1
ATOM 727 C CA . SER A 1 96 ? 4.639 9.048 12.102 1.00 78.38 96 SER A CA 1
ATOM 728 C C . SER A 1 96 ? 3.746 7.973 12.719 1.00 78.38 96 SER A C 1
ATOM 730 O O . SER A 1 96 ? 3.937 6.779 12.484 1.00 78.38 96 SER A O 1
ATOM 732 N N . GLN A 1 97 ? 2.690 8.395 13.409 1.00 77.69 97 GLN A N 1
ATOM 733 C CA . GLN A 1 97 ? 1.707 7.499 13.997 1.00 77.69 97 GLN A CA 1
ATOM 734 C C . GLN A 1 97 ? 0.856 6.795 12.929 1.00 77.69 97 GLN A C 1
ATOM 736 O O . GLN A 1 97 ? 0.532 5.617 13.093 1.00 77.69 97 GLN A O 1
ATOM 741 N N . ARG A 1 98 ? 0.518 7.466 11.814 1.00 78.88 98 ARG A N 1
ATOM 742 C CA . ARG A 1 98 ? -0.171 6.821 10.676 1.00 78.88 98 ARG A CA 1
ATOM 743 C C . ARG A 1 98 ? 0.670 5.674 10.116 1.00 78.88 98 ARG A C 1
ATOM 745 O O . ARG A 1 98 ? 0.157 4.568 9.950 1.00 78.88 98 ARG A O 1
ATOM 752 N N . ALA A 1 99 ? 1.965 5.914 9.904 1.00 78.50 99 ALA A N 1
ATOM 753 C CA . ALA A 1 99 ? 2.893 4.897 9.415 1.00 78.50 99 ALA A CA 1
ATOM 754 C C . ALA A 1 99 ? 3.016 3.705 10.382 1.00 78.50 99 ALA A C 1
ATOM 756 O O . ALA A 1 99 ? 3.022 2.554 9.942 1.00 78.50 99 ALA A O 1
ATOM 757 N N . GLU A 1 100 ? 3.056 3.954 11.696 1.00 82.12 100 GLU A N 1
ATOM 758 C CA . GLU A 1 100 ? 3.057 2.889 12.707 1.00 82.12 100 GLU A CA 1
ATOM 759 C C . GLU A 1 100 ? 1.779 2.041 12.660 1.00 82.12 100 GLU A C 1
ATOM 761 O O . GLU A 1 100 ? 1.856 0.809 12.689 1.00 82.12 100 GLU A O 1
ATOM 766 N N . VAL A 1 101 ? 0.607 2.680 12.554 1.00 80.69 101 VAL A N 1
ATOM 767 C CA . VAL A 1 101 ? -0.691 1.994 12.458 1.00 80.69 101 VAL A CA 1
ATOM 768 C C . VAL A 1 101 ? -0.763 1.120 11.209 1.00 80.69 101 VAL A C 1
ATOM 770 O O . VAL A 1 101 ? -1.110 -0.059 11.312 1.00 80.69 101 VAL A O 1
ATOM 773 N N . GLU A 1 102 ? -0.388 1.651 10.045 1.00 82.00 102 GLU A N 1
ATOM 774 C CA . GLU A 1 102 ? -0.352 0.877 8.801 1.00 82.00 102 GLU A CA 1
ATOM 775 C C . GLU A 1 102 ? 0.620 -0.306 8.894 1.00 82.00 102 GLU A C 1
ATOM 777 O O . GLU A 1 102 ? 0.280 -1.430 8.516 1.00 82.00 102 GLU A O 1
ATOM 782 N N . ALA A 1 103 ? 1.819 -0.088 9.446 1.00 83.50 103 ALA A N 1
ATOM 783 C CA . ALA A 1 103 ? 2.815 -1.140 9.625 1.00 83.50 103 ALA A CA 1
ATOM 784 C C . ALA A 1 103 ? 2.337 -2.247 10.577 1.00 83.50 103 ALA A C 1
ATOM 786 O O . ALA A 1 103 ? 2.643 -3.421 10.359 1.00 83.50 103 ALA A O 1
ATOM 787 N N . HIS A 1 104 ? 1.589 -1.901 11.629 1.00 84.81 104 HIS A N 1
ATOM 788 C CA . HIS A 1 104 ? 0.968 -2.885 12.518 1.00 84.81 104 HIS A CA 1
ATOM 789 C C . HIS A 1 104 ? -0.123 -3.674 11.801 1.00 84.81 104 HIS A C 1
ATOM 791 O O . HIS A 1 104 ? -0.132 -4.903 11.849 1.00 84.81 104 HIS A O 1
ATOM 797 N N . LEU A 1 105 ? -1.007 -2.990 11.080 1.00 81.44 105 LEU A N 1
ATOM 798 C CA . LEU A 1 105 ? -2.112 -3.617 10.362 1.00 81.44 105 LEU A CA 1
ATOM 799 C C . LEU A 1 105 ? -1.638 -4.566 9.261 1.00 81.44 105 LEU A C 1
ATOM 801 O O . LEU A 1 105 ? -2.167 -5.669 9.165 1.00 81.44 105 LEU A O 1
ATOM 805 N N . ARG A 1 106 ? -0.571 -4.223 8.531 1.00 81.69 106 ARG A N 1
ATOM 806 C CA . ARG A 1 106 ? 0.077 -5.121 7.553 1.00 81.69 106 ARG A CA 1
ATOM 807 C C . ARG A 1 106 ? 0.610 -6.427 8.141 1.00 81.69 106 ARG A C 1
ATOM 809 O O . ARG A 1 106 ? 0.810 -7.378 7.399 1.00 81.69 106 ARG A O 1
ATOM 816 N N . LYS A 1 107 ? 0.833 -6.503 9.457 1.00 84.50 107 LYS A N 1
ATOM 817 C CA . LYS A 1 107 ? 1.233 -7.751 10.138 1.00 84.50 107 LYS A CA 1
ATOM 818 C C . LYS A 1 107 ? 0.046 -8.613 10.562 1.00 84.50 107 LYS A C 1
ATOM 820 O O . LYS A 1 107 ? 0.241 -9.750 10.985 1.00 84.50 107 LYS A O 1
ATOM 825 N N . ARG A 1 108 ? -1.165 -8.053 10.574 1.00 81.81 108 ARG A N 1
ATOM 826 C CA . ARG A 1 108 ? -2.354 -8.666 11.193 1.00 81.81 108 ARG A CA 1
ATOM 827 C C . ARG A 1 108 ? -3.460 -8.957 10.183 1.00 81.81 108 ARG A C 1
ATOM 829 O O . ARG A 1 108 ? -4.272 -9.861 10.407 1.00 81.81 108 ARG A O 1
ATOM 836 N N . VAL A 1 109 ? -3.488 -8.165 9.121 1.00 78.31 109 VAL A N 1
ATOM 837 C CA . VAL A 1 109 ? -4.446 -8.197 8.029 1.00 78.31 109 VAL A CA 1
ATOM 838 C C . VAL A 1 109 ? -3.687 -8.580 6.771 1.00 78.31 109 VAL A C 1
ATOM 840 O O . VAL A 1 109 ? -2.635 -8.008 6.493 1.00 78.31 109 VAL A O 1
ATOM 843 N N . ASP A 1 110 ? -4.216 -9.550 6.037 1.00 76.06 110 ASP A N 1
ATOM 844 C CA . ASP A 1 110 ? -3.642 -9.968 4.768 1.00 76.06 110 ASP A CA 1
ATOM 845 C C . ASP A 1 110 ? -4.060 -8.961 3.694 1.00 76.06 110 ASP A C 1
ATOM 847 O O . ASP A 1 110 ? -5.251 -8.708 3.494 1.00 76.06 110 ASP A O 1
ATOM 851 N N . TYR A 1 111 ? -3.065 -8.376 3.025 1.00 72.31 111 TYR A N 1
ATOM 852 C CA . TYR A 1 111 ? -3.250 -7.407 1.936 1.00 72.31 111 TYR A CA 1
ATOM 853 C C . TYR A 1 111 ? -4.164 -6.230 2.312 1.00 72.31 111 TYR A C 1
ATOM 855 O O . TYR A 1 111 ? -5.162 -5.991 1.631 1.00 72.31 111 TYR A O 1
ATOM 863 N N . PRO A 1 112 ? -3.863 -5.508 3.409 1.00 75.56 112 PRO A N 1
ATOM 864 C CA . PRO A 1 112 ? -4.713 -4.425 3.847 1.00 75.56 112 PRO A CA 1
ATOM 865 C C . PRO A 1 112 ? -4.590 -3.243 2.901 1.00 75.56 112 PRO A C 1
ATOM 867 O O . PRO A 1 112 ? -3.476 -2.855 2.540 1.00 75.56 112 PRO A O 1
ATOM 870 N N . ILE A 1 113 ? -5.736 -2.651 2.590 1.00 73.69 113 ILE A N 1
ATOM 871 C CA . ILE A 1 113 ? -5.828 -1.418 1.816 1.00 73.69 113 ILE A CA 1
ATOM 872 C C . ILE A 1 113 ? -6.283 -0.302 2.727 1.00 73.69 113 ILE A C 1
ATOM 874 O O . ILE A 1 113 ? -7.270 -0.465 3.450 1.00 73.69 113 ILE A O 1
ATOM 878 N N . PHE A 1 114 ? -5.535 0.797 2.713 1.00 75.88 114 PHE A N 1
ATOM 879 C CA . PHE A 1 114 ? -5.699 1.899 3.652 1.00 75.88 114 PHE A CA 1
ATOM 880 C C . PHE A 1 114 ? -6.215 3.138 2.935 1.00 75.88 114 PHE A C 1
ATOM 882 O O . PHE A 1 114 ? -5.532 3.696 2.081 1.00 75.88 114 PHE A O 1
ATOM 889 N N . ASP A 1 115 ? -7.387 3.607 3.342 1.00 73.75 115 ASP A N 1
ATOM 890 C CA . ASP A 1 115 ? -7.931 4.885 2.897 1.00 73.75 115 ASP A CA 1
ATOM 891 C C . ASP A 1 115 ? -8.027 5.833 4.096 1.00 73.75 115 ASP A C 1
ATOM 893 O O . ASP A 1 115 ? -8.808 5.624 5.026 1.00 73.75 115 ASP A O 1
ATOM 897 N N . TRP A 1 116 ? -7.153 6.841 4.100 1.00 73.44 116 TRP A N 1
ATOM 898 C CA . TRP A 1 116 ? -7.159 7.918 5.081 1.00 73.44 116 TRP A CA 1
ATOM 899 C C . TRP A 1 116 ? -7.997 9.068 4.539 1.00 73.44 116 TRP A C 1
ATOM 901 O O . TRP A 1 116 ? -7.520 9.858 3.725 1.00 73.44 116 TRP A O 1
ATOM 911 N N . GLU A 1 117 ? -9.218 9.204 5.040 1.00 68.56 117 GLU A N 1
ATOM 912 C CA . GLU A 1 117 ? -10.046 10.357 4.720 1.00 68.56 117 GLU A CA 1
ATOM 913 C C . GLU A 1 117 ? -9.700 11.509 5.662 1.00 68.56 117 GLU A C 1
ATOM 915 O O . GLU A 1 117 ? -10.053 11.500 6.843 1.00 68.56 117 GLU A O 1
ATOM 920 N N . ASP A 1 118 ? -8.987 12.501 5.135 1.00 62.66 118 ASP A N 1
ATOM 921 C CA . ASP A 1 118 ? -8.734 13.764 5.818 1.00 62.66 118 ASP A CA 1
ATOM 922 C C . ASP A 1 118 ? -9.977 14.663 5.653 1.00 62.66 118 ASP A C 1
ATOM 924 O O . ASP A 1 118 ? -10.148 15.333 4.637 1.00 62.66 118 ASP A O 1
ATOM 928 N N . SER A 1 119 ? -10.879 14.654 6.639 1.00 55.06 119 SER A N 1
ATOM 929 C CA . SER A 1 119 ? -12.060 15.528 6.649 1.00 55.06 119 SER A CA 1
ATOM 930 C C . SER A 1 119 ? -11.811 16.786 7.484 1.00 55.06 119 SER A C 1
ATOM 932 O O . SER A 1 119 ? -11.269 16.721 8.588 1.00 55.06 119 SER A O 1
ATOM 934 N N . TYR A 1 120 ? -12.222 17.944 6.958 1.00 50.84 120 TYR A N 1
ATOM 935 C CA . TYR A 1 120 ? -12.236 19.214 7.696 1.00 50.84 120 TYR A CA 1
ATOM 936 C C . TYR A 1 120 ? -13.462 19.344 8.617 1.00 50.84 120 TYR A C 1
ATOM 938 O O . TYR A 1 120 ? -13.452 20.160 9.537 1.00 50.84 120 TYR A O 1
ATOM 946 N N . GLU A 1 121 ? -14.513 18.556 8.368 1.00 49.91 121 GLU A N 1
ATOM 947 C CA . GLU A 1 121 ? -15.806 18.634 9.065 1.00 49.91 121 GLU A CA 1
ATOM 948 C C . GLU A 1 121 ? -16.011 17.495 10.071 1.00 49.91 121 GLU A C 1
ATOM 950 O O . GLU A 1 121 ? -16.704 17.655 11.076 1.00 49.91 121 GLU A O 1
ATOM 955 N N . SER A 1 122 ? -15.386 16.345 9.826 1.00 50.22 122 SER A N 1
ATOM 956 C CA . SER A 1 122 ? -15.420 15.177 10.694 1.00 50.22 122 SER A CA 1
ATOM 957 C C . SER A 1 122 ? -14.015 14.798 11.121 1.00 50.22 122 SER A C 1
ATOM 959 O O . SER A 1 122 ? -13.016 15.172 10.514 1.00 50.22 122 SER A O 1
ATOM 961 N N . SER A 1 123 ? -13.921 14.017 12.189 1.00 53.12 123 SER A N 1
ATOM 962 C CA . SER A 1 123 ? -12.648 13.390 12.506 1.00 53.12 123 SER A CA 1
ATOM 963 C C . SER A 1 123 ? -12.183 12.519 11.329 1.00 53.12 123 SER A C 1
ATOM 965 O O . SER A 1 123 ? -13.025 11.831 10.753 1.00 53.12 123 SER A O 1
ATOM 967 N N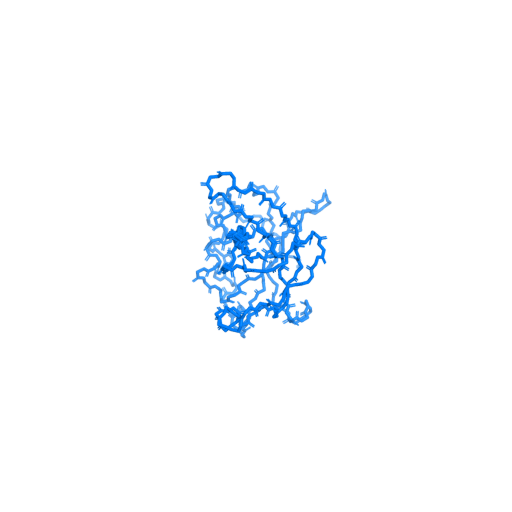 . PRO A 1 124 ? -10.892 12.537 10.956 1.00 55.69 124 PRO A N 1
ATOM 968 C CA . PRO A 1 124 ? -10.367 11.740 9.873 1.00 55.69 124 PRO A CA 1
ATOM 969 C C . PRO A 1 124 ? -10.593 10.271 10.174 1.00 55.69 124 PRO A C 1
ATOM 971 O O . PRO A 1 124 ? -10.595 9.846 11.335 1.00 55.69 124 PRO A O 1
ATOM 974 N N . VAL A 1 125 ? -10.822 9.526 9.107 1.00 63.25 125 VAL A N 1
ATOM 975 C CA . VAL A 1 125 ? -11.232 8.133 9.156 1.00 63.25 125 VAL A CA 1
ATOM 976 C C . VAL A 1 125 ? -10.156 7.313 8.479 1.00 63.25 125 VAL A C 1
ATOM 978 O O . VAL A 1 125 ? -9.873 7.534 7.308 1.00 63.25 125 VAL A O 1
ATOM 981 N N . LEU A 1 126 ? -9.567 6.360 9.202 1.00 68.06 126 LEU A N 1
ATOM 982 C CA . LEU A 1 126 ? -8.824 5.286 8.548 1.00 68.06 126 LEU A CA 1
ATOM 983 C C . LEU A 1 126 ? -9.792 4.161 8.206 1.00 68.06 126 LEU A C 1
ATOM 985 O O . LEU A 1 126 ? -10.287 3.514 9.130 1.00 68.06 126 LEU A O 1
ATOM 989 N N . ARG A 1 127 ? -9.997 3.908 6.912 1.00 70.81 127 ARG A N 1
ATOM 990 C CA . ARG A 1 127 ? -10.650 2.706 6.393 1.00 70.81 127 ARG A CA 1
ATOM 991 C C . ARG A 1 127 ? -9.601 1.654 6.070 1.00 70.81 127 ARG A C 1
ATOM 993 O O . ARG A 1 127 ? -8.587 1.952 5.450 1.00 70.81 127 ARG A O 1
ATOM 1000 N N . ILE A 1 128 ? -9.849 0.426 6.518 1.00 70.81 128 ILE A N 1
ATOM 1001 C CA . ILE A 1 128 ? -8.988 -0.733 6.263 1.00 70.81 128 ILE A CA 1
ATOM 1002 C C . ILE A 1 128 ? -9.835 -1.785 5.580 1.00 70.81 128 ILE A C 1
ATOM 1004 O O . ILE A 1 128 ? -10.880 -2.145 6.119 1.00 70.81 128 ILE A O 1
ATOM 1008 N N . HIS A 1 129 ? -9.357 -2.296 4.456 1.00 69.81 129 HIS A N 1
ATOM 1009 C CA . HIS A 1 129 ? -9.996 -3.378 3.718 1.00 69.81 129 HIS A CA 1
ATOM 1010 C C . HIS A 1 129 ? -9.068 -4.589 3.675 1.00 69.81 129 HIS A C 1
ATOM 1012 O O . HIS A 1 129 ? -7.899 -4.411 3.354 1.00 69.81 129 HIS A O 1
ATOM 1018 N N . ASP A 1 130 ? -9.554 -5.795 3.982 1.00 69.88 130 ASP A N 1
ATOM 1019 C CA . ASP A 1 130 ? -8.789 -7.032 3.790 1.00 69.88 130 ASP A CA 1
ATOM 1020 C C . ASP A 1 130 ? -9.228 -7.765 2.526 1.00 69.88 130 ASP A C 1
ATOM 1022 O O . ASP A 1 130 ? -10.384 -7.708 2.105 1.00 69.88 130 ASP A O 1
ATOM 1026 N N . HIS A 1 131 ? -8.296 -8.503 1.936 1.00 62.31 131 HIS A N 1
ATOM 1027 C CA . HIS A 1 131 ? -8.635 -9.518 0.953 1.00 62.31 131 HIS A CA 1
ATOM 1028 C C . HIS A 1 131 ? -8.845 -10.851 1.687 1.00 62.31 131 HIS A C 1
ATOM 1030 O O . HIS A 1 131 ? -7.955 -11.702 1.737 1.00 62.31 131 HIS A O 1
ATOM 1036 N N . GLY A 1 132 ? -10.012 -11.015 2.318 1.00 59.59 132 GLY A N 1
ATOM 1037 C CA . GLY A 1 132 ? -10.333 -12.209 3.099 1.00 59.59 132 GLY A CA 1
ATOM 1038 C C . GLY A 1 132 ? -11.693 -12.149 3.796 1.00 59.59 132 GLY A C 1
ATOM 1039 O O . GLY A 1 132 ? -12.362 -11.125 3.820 1.00 59.59 132 GLY A O 1
ATOM 1040 N N . ALA A 1 133 ? -12.134 -13.279 4.354 1.00 57.88 133 ALA A N 1
ATOM 1041 C CA . ALA A 1 133 ? -13.412 -13.376 5.071 1.00 57.88 133 ALA A CA 1
ATOM 1042 C C . ALA A 1 133 ? -13.305 -13.040 6.575 1.00 57.88 133 ALA A C 1
ATOM 1044 O O . ALA A 1 133 ? -14.317 -13.016 7.271 1.00 57.88 133 ALA A O 1
ATOM 1045 N N . ASN A 1 134 ? -12.095 -12.784 7.090 1.00 68.94 134 ASN A N 1
ATOM 1046 C CA . ASN A 1 134 ? -11.818 -12.843 8.530 1.00 68.94 134 ASN A CA 1
ATOM 1047 C C . ASN A 1 134 ? -11.491 -11.490 9.177 1.00 68.94 134 ASN A C 1
ATOM 1049 O O . ASN A 1 134 ? -11.286 -11.455 10.394 1.00 68.94 134 ASN A O 1
ATOM 1053 N N . LEU A 1 135 ? -11.436 -10.371 8.438 1.00 73.00 135 LEU A N 1
ATOM 1054 C CA . LEU A 1 135 ? -11.242 -9.067 9.083 1.00 73.00 135 LEU A CA 1
ATOM 1055 C C . LEU A 1 135 ? -12.358 -8.768 10.073 1.00 73.00 135 LEU A C 1
ATOM 1057 O O . LEU A 1 135 ? -12.038 -8.367 11.187 1.00 73.00 135 LEU A O 1
ATOM 1061 N N . GLN A 1 136 ? -13.618 -9.048 9.710 1.00 71.75 136 GLN A N 1
ATOM 1062 C CA . GLN A 1 136 ? -14.799 -8.843 10.563 1.00 71.75 136 GLN A CA 1
ATOM 1063 C C . GLN A 1 136 ? -14.640 -9.476 11.955 1.00 71.75 136 GLN A C 1
ATOM 1065 O O . GLN A 1 136 ? -14.893 -8.827 12.969 1.00 71.75 136 GLN A O 1
ATOM 1070 N N . GLU A 1 137 ? -14.131 -10.707 12.021 1.00 76.69 137 GLU A N 1
ATOM 1071 C CA . GLU A 1 137 ? -13.903 -11.417 13.286 1.00 76.69 137 GLU A CA 1
ATOM 1072 C C . GLU A 1 137 ? -12.753 -10.809 14.105 1.00 76.69 137 GLU A C 1
ATOM 1074 O O . GLU A 1 137 ? -12.801 -10.766 15.336 1.00 76.69 137 GLU A O 1
ATOM 1079 N N . LYS A 1 138 ? -11.718 -10.298 13.428 1.00 77.00 138 LYS A N 1
ATOM 1080 C CA . LYS A 1 138 ? -10.540 -9.678 14.053 1.00 77.00 138 LYS A CA 1
ATOM 1081 C C . LYS A 1 138 ? -10.770 -8.210 14.445 1.00 77.00 138 LYS A C 1
ATOM 1083 O O . LYS A 1 138 ? -9.963 -7.657 15.199 1.00 77.00 138 LYS A O 1
ATOM 1088 N N . LEU A 1 139 ? -11.854 -7.575 13.983 1.00 75.44 139 LEU A N 1
ATOM 1089 C CA . LEU A 1 139 ? -12.110 -6.137 14.153 1.00 75.44 139 LEU A CA 1
ATOM 1090 C C . LEU A 1 139 ? -12.029 -5.636 15.594 1.00 75.44 139 LEU A C 1
ATOM 1092 O O . LEU A 1 139 ? -11.328 -4.642 15.823 1.00 75.44 139 LEU A O 1
ATOM 1096 N N . PRO A 1 140 ? -12.695 -6.268 16.583 1.00 77.88 140 PRO A N 1
ATOM 1097 C CA . PRO A 1 140 ? -12.688 -5.741 17.945 1.00 77.88 140 PRO A CA 1
ATOM 1098 C C . PRO A 1 140 ? -11.271 -5.713 18.530 1.00 77.88 140 PRO A C 1
ATOM 1100 O O . PRO A 1 140 ? -10.889 -4.764 19.219 1.00 77.88 140 PRO A O 1
ATOM 1103 N N . GLN A 1 141 ? -10.470 -6.729 18.201 1.00 83.31 141 GLN A N 1
ATOM 1104 C CA . GLN A 1 141 ? -9.087 -6.836 18.642 1.00 83.31 141 GLN A CA 1
ATOM 1105 C C . GLN A 1 141 ? -8.194 -5.794 17.957 1.00 83.31 141 GLN A C 1
ATOM 1107 O O . GLN A 1 141 ? -7.474 -5.075 18.650 1.00 83.31 141 GLN A O 1
ATOM 1112 N N . LEU A 1 142 ? -8.272 -5.663 16.628 1.00 79.88 142 LEU A N 1
ATOM 1113 C CA . LEU A 1 142 ? -7.479 -4.687 15.869 1.00 79.88 142 LEU A CA 1
ATOM 1114 C C . LEU A 1 142 ? -7.757 -3.256 16.329 1.00 79.88 142 LEU A C 1
ATOM 1116 O O . LEU A 1 142 ? -6.826 -2.491 16.572 1.00 79.88 142 LEU A O 1
ATOM 1120 N N . ARG A 1 143 ? -9.032 -2.913 16.546 1.00 77.44 143 ARG A N 1
ATOM 1121 C CA . ARG A 1 143 ? -9.424 -1.607 17.087 1.00 77.44 143 ARG A CA 1
ATOM 1122 C C . ARG A 1 143 ? -8.789 -1.355 18.454 1.00 77.44 143 ARG A C 1
ATOM 1124 O O . ARG A 1 143 ? -8.247 -0.277 18.679 1.00 77.44 143 ARG A O 1
ATOM 1131 N N . SER A 1 144 ? -8.822 -2.334 19.362 1.00 79.19 144 SER A N 1
ATOM 1132 C CA . SER A 1 144 ? -8.195 -2.187 20.681 1.00 79.19 144 SER A CA 1
ATOM 1133 C C . SER A 1 144 ? -6.676 -2.008 20.594 1.00 79.19 144 SER A C 1
ATOM 1135 O O . SER A 1 144 ? -6.123 -1.194 21.333 1.00 79.19 144 SER A O 1
ATOM 1137 N N . GLU A 1 145 ? -6.005 -2.746 19.708 1.00 83.38 145 GLU A N 1
ATOM 1138 C CA . GLU A 1 145 ? -4.558 -2.644 19.490 1.00 83.38 145 GLU A CA 1
ATOM 1139 C C . GLU A 1 145 ? -4.170 -1.251 18.980 1.00 83.38 145 GLU A C 1
ATOM 1141 O O . GLU A 1 145 ? -3.294 -0.612 19.562 1.00 83.38 145 GLU A O 1
ATOM 1146 N N . ILE A 1 146 ? -4.879 -0.737 17.974 1.00 78.00 146 ILE A N 1
ATOM 1147 C CA . I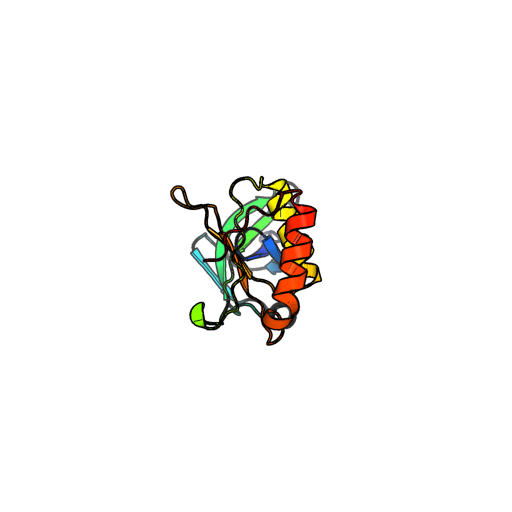LE A 1 146 ? -4.595 0.576 17.380 1.00 78.00 146 ILE A CA 1
ATOM 1148 C C . ILE A 1 146 ? -4.839 1.706 18.383 1.00 78.00 146 ILE A C 1
ATOM 1150 O O . ILE A 1 146 ? -4.002 2.593 18.524 1.00 78.00 146 ILE A O 1
ATOM 1154 N N . LEU A 1 147 ? -5.935 1.656 19.149 1.00 76.19 147 LEU A N 1
ATOM 1155 C CA . LEU A 1 147 ? -6.201 2.662 20.186 1.00 76.19 147 LEU A CA 1
ATOM 1156 C C . LEU A 1 147 ? -5.100 2.701 21.251 1.00 76.19 147 LEU A C 1
ATOM 1158 O O . LEU A 1 147 ? -4.695 3.779 21.682 1.00 76.19 147 LEU A O 1
ATOM 1162 N N . LYS A 1 148 ? -4.575 1.532 21.642 1.00 78.44 148 LYS A N 1
ATOM 1163 C CA . LYS A 1 148 ? -3.436 1.444 22.566 1.00 78.44 148 LYS A CA 1
ATOM 1164 C C . LYS A 1 148 ? -2.167 2.039 21.959 1.00 78.44 148 LYS A C 1
ATOM 1166 O O . LYS A 1 148 ? -1.472 2.774 22.656 1.00 78.44 148 LYS A O 1
ATOM 1171 N N . MET A 1 149 ? -1.873 1.739 20.691 1.00 76.25 149 MET A N 1
ATOM 1172 C CA . MET A 1 149 ? -0.698 2.276 19.989 1.00 76.25 149 MET A CA 1
ATOM 1173 C C . MET A 1 149 ? -0.728 3.800 19.928 1.00 76.25 149 MET A C 1
ATOM 1175 O O . MET A 1 149 ? 0.249 4.464 20.262 1.00 76.25 149 MET A O 1
ATOM 1179 N N . LEU A 1 150 ? -1.883 4.351 19.573 1.00 72.81 150 LEU A N 1
ATOM 1180 C CA . LEU A 1 150 ? -2.061 5.783 19.395 1.00 72.81 150 LEU A CA 1
ATOM 1181 C C . LEU A 1 150 ? -2.109 6.562 20.719 1.00 72.81 150 LEU A C 1
ATOM 1183 O O . LEU A 1 150 ? -2.136 7.790 20.700 1.00 72.81 150 LEU A O 1
ATOM 1187 N N . LYS A 1 151 ? -2.123 5.873 21.873 1.00 69.00 151 LYS A N 1
ATOM 1188 C CA . LYS A 1 151 ? -2.250 6.465 23.219 1.00 69.00 151 LYS A CA 1
ATOM 1189 C C . LYS A 1 151 ? -3.446 7.421 23.353 1.00 69.00 151 LYS A C 1
ATOM 1191 O O . LYS A 1 151 ? -3.474 8.251 24.261 1.00 69.00 151 LYS A O 1
ATOM 1196 N N . VAL A 1 152 ? -4.435 7.312 22.465 1.00 54.38 152 VAL A N 1
ATOM 1197 C CA . VAL A 1 152 ? -5.664 8.103 22.527 1.00 54.38 152 VAL A CA 1
ATOM 1198 C C . VAL A 1 152 ? -6.598 7.394 23.493 1.00 54.38 152 VAL A C 1
ATOM 1200 O O . VAL A 1 152 ? -6.902 6.211 23.333 1.00 54.38 152 VAL A O 1
ATOM 1203 N N . SER A 1 153 ? -7.040 8.119 24.518 1.00 41.22 153 SER A N 1
ATOM 1204 C CA . SER A 1 153 ? -8.138 7.667 25.370 1.00 41.22 153 SER A CA 1
ATOM 1205 C C . SER A 1 153 ? -9.363 7.383 24.484 1.00 41.22 153 SER A C 1
ATOM 1207 O O . SER A 1 153 ? -9.580 8.128 23.524 1.00 41.22 153 SER A O 1
ATOM 1209 N N . PRO A 1 154 ? -10.150 6.324 24.744 1.00 44.59 154 PRO A N 1
ATOM 1210 C CA . PRO A 1 154 ? -11.304 5.969 23.930 1.00 44.59 154 PRO A CA 1
ATOM 1211 C C . PRO A 1 154 ? -12.436 6.987 24.119 1.00 44.59 154 PRO A C 1
ATOM 1213 O O . PRO A 1 154 ? -13.418 6.716 24.796 1.00 44.59 154 PRO A O 1
ATOM 1216 N N . GLU A 1 155 ? -12.346 8.146 23.477 1.00 40.59 155 GLU A N 1
ATOM 1217 C CA . GLU A 1 155 ? -13.539 8.907 23.106 1.00 40.59 155 GLU A CA 1
ATOM 1218 C C . GLU A 1 155 ? -13.980 8.425 21.727 1.00 40.59 155 GLU A C 1
ATOM 1220 O O . GLU A 1 155 ? -13.790 9.062 20.697 1.00 40.59 155 GLU A O 1
ATOM 1225 N N . LEU A 1 156 ? -14.500 7.201 21.707 1.00 34.41 156 LEU A N 1
ATOM 1226 C CA . LEU A 1 156 ? -15.087 6.598 20.524 1.00 34.41 156 LEU A CA 1
ATOM 1227 C C . LEU A 1 156 ? -16.594 6.528 20.720 1.00 34.41 156 LEU A C 1
ATOM 1229 O O . LEU A 1 156 ? -17.124 5.551 21.248 1.00 34.41 156 LEU A O 1
ATOM 1233 N N . SER A 1 157 ? -17.282 7.562 20.252 1.00 30.14 157 SER A N 1
ATOM 1234 C CA . SER A 1 157 ? -18.693 7.444 19.909 1.00 30.14 157 SER A CA 1
ATOM 1235 C C . SER A 1 157 ? -18.811 6.481 18.727 1.00 30.14 157 SER A C 1
ATOM 1237 O O . SER A 1 157 ? -18.220 6.699 17.671 1.00 30.14 157 SER A O 1
ATOM 1239 N N . VAL A 1 158 ? -19.529 5.382 18.938 1.00 27.45 158 VAL A N 1
ATOM 1240 C CA . VAL A 1 158 ? -20.058 4.541 17.864 1.00 27.45 158 VAL A CA 1
ATOM 1241 C C . VAL A 1 158 ? -21.307 5.258 17.359 1.00 27.45 158 VAL A C 1
ATOM 1243 O O . VAL A 1 158 ? -22.216 5.492 18.156 1.00 27.45 158 VAL A O 1
ATOM 1246 N N . ILE A 1 159 ? -21.326 5.645 16.085 1.00 33.06 159 ILE A N 1
ATOM 1247 C CA . ILE A 1 159 ? -22.576 5.843 15.342 1.00 33.06 159 ILE A CA 1
ATOM 1248 C C . ILE A 1 159 ? -22.726 4.615 14.455 1.00 33.06 159 ILE A C 1
ATOM 1250 O O . ILE A 1 159 ? -21.708 4.254 13.818 1.00 33.06 159 ILE A O 1
#

Mean predicted aligned error: 10.55 Å

Nearest PDB structures (foldseek):
  6gyz-assembly1_B  TM=5.301E-01  e=1.214E+00  Staphylococcus aureus
  2ywf-assembly1_A  TM=4.442E-01  e=8.399E-01  Aquifex aeolicus VF5
  3jce-assembly1_x  TM=3.403E-01  e=6.572E-01  Escherichia coli K-12
  5j8b-assembly1_z  TM=3.801E-01  e=1.010E+00  Thermus thermophilus HB8
  6le1-assembly1_A-2  TM=4.759E-01  e=2.694E+00  Homo sapiens